Protein AF-A0A3D2SEB2-F1 (afdb_monomer_lite)

Structure (mmCIF, N/CA/C/O backbone):
data_AF-A0A3D2SEB2-F1
#
_entry.id   AF-A0A3D2SEB2-F1
#
loop_
_atom_site.group_PDB
_atom_site.id
_atom_site.type_symbol
_atom_site.label_atom_id
_atom_site.label_alt_id
_atom_site.label_comp_id
_atom_site.label_asym_id
_atom_site.label_entity_id
_atom_site.label_seq_id
_atom_site.pdbx_PDB_ins_code
_atom_site.Cartn_x
_atom_site.Cartn_y
_atom_site.Cartn_z
_atom_site.occupancy
_atom_site.B_iso_or_equiv
_atom_site.auth_seq_id
_atom_site.auth_comp_id
_atom_site.auth_asym_id
_atom_site.auth_atom_id
_atom_site.pdbx_PDB_model_num
ATOM 1 N N . ALA A 1 1 ? 4.555 2.766 -6.107 1.00 88.19 1 ALA A N 1
ATOM 2 C CA . ALA A 1 1 ? 4.012 1.826 -5.105 1.00 88.19 1 ALA A CA 1
ATOM 3 C C . ALA A 1 1 ? 3.965 2.432 -3.700 1.00 88.19 1 ALA A C 1
ATOM 5 O O . ALA A 1 1 ? 2.871 2.667 -3.201 1.00 88.19 1 ALA A O 1
ATOM 6 N N . GLY A 1 2 ? 5.117 2.771 -3.102 1.00 93.31 2 GLY A N 1
ATOM 7 C CA . GLY A 1 2 ? 5.233 3.134 -1.677 1.00 93.31 2 GLY A CA 1
ATOM 8 C C . GLY A 1 2 ? 4.229 4.164 -1.139 1.00 93.31 2 GLY A C 1
ATOM 9 O O . GLY A 1 2 ? 3.523 3.866 -0.184 1.00 93.31 2 GLY A O 1
ATOM 10 N N . LEU A 1 3 ? 4.097 5.340 -1.766 1.00 95.88 3 LEU A N 1
ATOM 11 C CA . LEU A 1 3 ? 3.145 6.368 -1.305 1.00 95.88 3 LEU A CA 1
ATOM 12 C C . LEU A 1 3 ? 1.679 5.907 -1.360 1.00 95.88 3 LEU A C 1
ATOM 14 O O . LEU A 1 3 ? 0.902 6.207 -0.458 1.00 95.88 3 LEU A O 1
ATOM 18 N N . GLY A 1 4 ? 1.299 5.167 -2.407 1.00 95.31 4 GLY A N 1
ATOM 19 C CA . GLY A 1 4 ? -0.066 4.662 -2.568 1.00 95.31 4 GLY A CA 1
ATOM 20 C C . GLY A 1 4 ? -0.413 3.621 -1.507 1.00 95.31 4 GLY A C 1
ATOM 21 O O . GLY A 1 4 ? -1.431 3.746 -0.831 1.00 95.31 4 GLY A O 1
ATOM 22 N N . ILE A 1 5 ? 0.475 2.645 -1.304 1.00 96.69 5 ILE A N 1
ATOM 23 C CA . ILE A 1 5 ? 0.296 1.588 -0.299 1.00 96.69 5 ILE A CA 1
ATOM 24 C C . ILE A 1 5 ? 0.321 2.178 1.111 1.00 96.69 5 ILE A C 1
ATOM 26 O O . ILE A 1 5 ? -0.537 1.842 1.921 1.00 96.69 5 ILE A O 1
ATOM 30 N N . GLY A 1 6 ? 1.240 3.107 1.390 1.00 96.75 6 GLY A N 1
ATOM 31 C CA . GLY A 1 6 ? 1.314 3.797 2.678 1.00 96.75 6 GLY A CA 1
ATOM 32 C C . GLY A 1 6 ? 0.029 4.556 3.010 1.00 96.75 6 GLY A C 1
ATOM 33 O O . GLY A 1 6 ? -0.459 4.467 4.135 1.00 96.75 6 GLY A O 1
ATOM 34 N N . LYS A 1 7 ? -0.576 5.233 2.025 1.00 97.38 7 LYS A N 1
ATOM 35 C CA . LYS A 1 7 ? -1.859 5.926 2.209 1.00 97.38 7 LYS A CA 1
ATOM 36 C C . LYS A 1 7 ? -3.007 4.955 2.499 1.00 97.38 7 LYS A C 1
ATOM 38 O O . LYS A 1 7 ? -3.760 5.185 3.439 1.00 97.38 7 LYS A O 1
ATOM 43 N N . ILE A 1 8 ? -3.127 3.869 1.731 1.00 97.12 8 ILE A N 1
ATOM 44 C CA . ILE A 1 8 ? -4.170 2.848 1.947 1.00 97.12 8 ILE A CA 1
ATOM 45 C C . ILE A 1 8 ? -3.988 2.188 3.319 1.00 97.12 8 ILE A C 1
ATOM 47 O O . ILE A 1 8 ? -4.954 2.078 4.070 1.00 97.12 8 ILE A O 1
ATOM 51 N N . GLY A 1 9 ? -2.758 1.809 3.672 1.00 97.50 9 GLY A N 1
ATOM 52 C CA . GLY A 1 9 ? -2.435 1.227 4.972 1.00 97.50 9 GLY A CA 1
ATOM 53 C C . GLY A 1 9 ? -2.779 2.162 6.129 1.00 97.50 9 GLY A C 1
ATOM 54 O O . GLY A 1 9 ? -3.448 1.742 7.068 1.00 97.50 9 GLY A O 1
ATOM 55 N N . GLY A 1 10 ? -2.402 3.441 6.038 1.00 98.00 10 GLY A N 1
ATOM 56 C CA . GLY A 1 10 ? -2.753 4.449 7.042 1.00 98.00 10 GLY A CA 1
ATOM 57 C C . GLY A 1 10 ? -4.266 4.586 7.231 1.00 98.00 10 GLY A C 1
ATOM 58 O O . GLY A 1 10 ? -4.760 4.447 8.349 1.00 98.00 10 GLY A O 1
ATOM 59 N N . SER A 1 11 ? -5.018 4.760 6.139 1.00 97.75 11 SER A N 1
ATOM 60 C CA . SER A 1 11 ? -6.484 4.857 6.201 1.00 97.75 11 SER A CA 1
ATOM 61 C C . SER A 1 11 ? -7.148 3.578 6.723 1.00 97.75 11 SER A C 1
ATOM 63 O O . SER A 1 11 ? -8.139 3.656 7.447 1.00 97.75 11 SER A O 1
ATOM 65 N N . ALA A 1 12 ? -6.605 2.402 6.401 1.00 98.19 12 ALA A N 1
ATOM 66 C CA . ALA A 1 12 ? -7.098 1.133 6.925 1.00 98.19 12 ALA A CA 1
ATOM 67 C C . ALA A 1 12 ? -6.877 1.020 8.440 1.00 98.19 12 ALA A C 1
ATOM 69 O O . ALA A 1 12 ? -7.789 0.610 9.154 1.00 98.19 12 ALA A O 1
ATOM 70 N N . MET A 1 13 ? -5.711 1.430 8.947 1.00 97.94 13 MET A N 1
ATOM 71 C CA . MET A 1 13 ? -5.431 1.426 10.387 1.00 97.94 13 MET A CA 1
ATOM 72 C C . MET A 1 13 ? -6.339 2.393 11.153 1.00 97.94 13 MET A C 1
ATOM 74 O O . MET A 1 13 ? -6.872 2.027 12.199 1.00 97.94 13 MET A O 1
ATOM 78 N N . GLU A 1 14 ? -6.576 3.596 10.621 1.00 98.44 14 GLU A N 1
ATOM 79 C CA . GLU A 1 14 ? -7.531 4.544 11.209 1.00 98.44 14 GLU A CA 1
ATOM 80 C C . GLU A 1 14 ? -8.958 3.978 11.244 1.00 98.44 14 GLU A C 1
ATOM 82 O O . GLU A 1 14 ? -9.648 4.092 12.259 1.00 98.44 14 GLU A O 1
ATOM 87 N N . ALA A 1 15 ? -9.404 3.343 10.155 1.00 97.94 15 ALA A N 1
ATOM 88 C CA . ALA A 1 15 ? -10.728 2.734 10.077 1.00 97.94 15 ALA A CA 1
ATOM 89 C C . ALA A 1 15 ? -10.883 1.561 11.060 1.00 97.94 15 ALA A C 1
ATOM 91 O O . ALA A 1 15 ? -11.895 1.483 11.755 1.00 97.94 15 ALA A O 1
ATOM 92 N N . ILE A 1 16 ? -9.863 0.702 11.177 1.00 98.44 16 ILE A N 1
ATOM 93 C CA . ILE A 1 16 ? -9.827 -0.401 12.151 1.00 98.44 16 ILE A CA 1
ATOM 94 C C . ILE A 1 16 ? -9.882 0.138 13.583 1.00 98.44 16 ILE A C 1
ATOM 96 O O . ILE A 1 16 ? -10.616 -0.396 14.409 1.00 98.44 16 ILE A O 1
ATOM 100 N N . GLY A 1 17 ? -9.145 1.214 13.878 1.00 98.06 17 GLY A N 1
ATOM 101 C CA . GLY A 1 17 ? -9.172 1.851 15.195 1.00 98.06 17 GLY A CA 1
ATOM 102 C C . GLY A 1 17 ? -10.547 2.412 15.573 1.00 98.06 17 GLY A C 1
ATOM 103 O O . GLY A 1 17 ? -10.896 2.420 16.750 1.00 98.06 17 GLY A O 1
ATOM 104 N N . ARG A 1 18 ? -11.344 2.853 14.589 1.00 98.00 18 ARG A N 1
ATOM 105 C CA . ARG A 1 18 ? -12.726 3.321 14.802 1.00 98.00 18 ARG A CA 1
ATOM 106 C C . ARG A 1 18 ? -13.736 2.180 14.912 1.00 98.00 18 ARG A C 1
ATOM 108 O O . ARG A 1 18 ? -14.682 2.307 15.679 1.00 98.00 18 ARG A O 1
ATOM 115 N N . GLN A 1 19 ? -13.543 1.106 14.146 1.00 96.81 19 GLN A N 1
ATOM 116 C CA . GLN A 1 19 ? -14.464 -0.027 14.066 1.00 96.81 19 GLN A CA 1
ATOM 117 C C . GLN A 1 19 ? -13.685 -1.359 14.100 1.00 96.81 19 GLN A C 1
ATOM 119 O O . G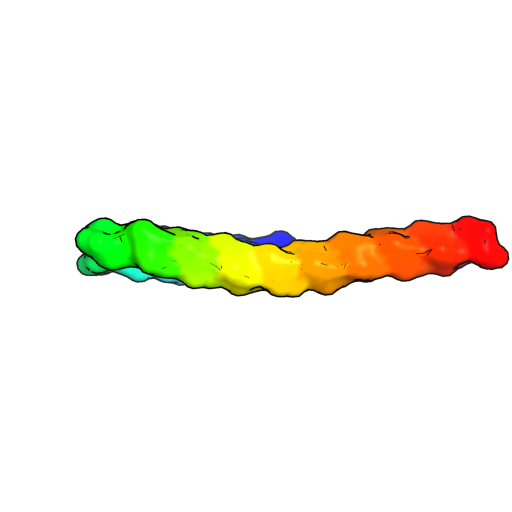LN A 1 19 ? -13.434 -1.959 13.049 1.00 96.81 19 GLN A O 1
ATOM 124 N N . PRO A 1 20 ? -13.307 -1.852 15.294 1.00 96.75 20 PRO A N 1
ATOM 125 C CA . PRO A 1 20 ? -12.482 -3.054 15.421 1.00 96.75 20 PRO A CA 1
ATOM 126 C C . PRO A 1 20 ? -13.194 -4.328 14.942 1.00 96.75 20 PRO A C 1
ATOM 128 O O . PRO A 1 20 ? -12.543 -5.211 14.386 1.00 96.75 20 PRO A O 1
ATOM 131 N N . ASP A 1 21 ? -14.522 -4.407 15.067 1.00 98.25 21 ASP A N 1
ATOM 132 C CA . ASP A 1 21 ? -15.305 -5.571 14.622 1.00 98.25 21 ASP A CA 1
ATOM 133 C C . ASP A 1 21 ? -15.244 -5.788 13.100 1.00 98.25 21 ASP A C 1
ATOM 135 O O . ASP A 1 21 ? -15.357 -6.913 12.622 1.00 98.25 21 ASP A O 1
ATOM 139 N N . ALA A 1 22 ? -15.007 -4.721 12.329 1.00 97.81 22 ALA A N 1
ATOM 140 C CA . ALA A 1 22 ? -14.882 -4.773 10.872 1.00 97.81 22 ALA A CA 1
ATOM 141 C C . ALA A 1 22 ? -13.430 -4.988 10.399 1.00 97.81 22 ALA A C 1
ATOM 143 O O . ALA A 1 22 ? -13.134 -4.872 9.206 1.00 97.81 22 ALA A O 1
ATOM 144 N N . ALA A 1 23 ? -12.488 -5.278 11.306 1.00 97.69 23 ALA A N 1
ATOM 145 C CA . ALA A 1 23 ? -11.066 -5.286 10.974 1.00 97.69 23 ALA A CA 1
ATOM 146 C C . ALA A 1 23 ? -10.674 -6.324 9.914 1.00 97.69 23 ALA A C 1
ATOM 148 O O . ALA A 1 23 ? -9.770 -6.065 9.114 1.00 97.69 23 ALA A O 1
ATOM 149 N N . GLY A 1 24 ? -11.347 -7.479 9.898 1.00 97.88 24 GLY A N 1
ATOM 150 C CA . GLY A 1 24 ? -11.143 -8.512 8.881 1.00 97.88 24 GLY A CA 1
ATOM 151 C C . GLY A 1 24 ? -11.450 -7.993 7.475 1.00 97.88 24 GLY A C 1
ATOM 152 O O . GLY A 1 24 ? -10.589 -8.058 6.595 1.00 97.88 24 GLY A O 1
ATOM 153 N N . ASP A 1 25 ? -12.627 -7.393 7.299 1.00 98.25 25 ASP A N 1
ATOM 154 C CA . ASP A 1 25 ? -13.091 -6.867 6.011 1.00 98.25 25 ASP A CA 1
ATOM 155 C C . ASP A 1 25 ? -12.243 -5.680 5.540 1.00 98.25 25 ASP A C 1
ATOM 157 O O . ASP A 1 25 ? -11.821 -5.629 4.381 1.00 98.25 25 ASP A O 1
ATOM 161 N N . ILE A 1 26 ? -11.916 -4.748 6.447 1.00 98.31 26 ILE A N 1
ATOM 162 C CA . ILE A 1 26 ? -11.062 -3.591 6.131 1.00 98.31 26 ILE A CA 1
ATOM 163 C C . ILE A 1 26 ? -9.680 -4.061 5.665 1.00 98.31 26 ILE A C 1
ATOM 165 O O . ILE A 1 26 ? -9.166 -3.575 4.654 1.00 98.31 26 ILE A O 1
ATOM 169 N N . ARG A 1 27 ? -9.076 -5.028 6.368 1.00 97.88 27 ARG A N 1
ATOM 170 C CA . ARG A 1 27 ? -7.764 -5.573 5.999 1.00 97.88 27 ARG A CA 1
ATOM 171 C C . ARG A 1 27 ? -7.813 -6.301 4.660 1.00 97.88 27 ARG A C 1
ATOM 173 O O . ARG A 1 27 ? -6.895 -6.126 3.861 1.00 97.88 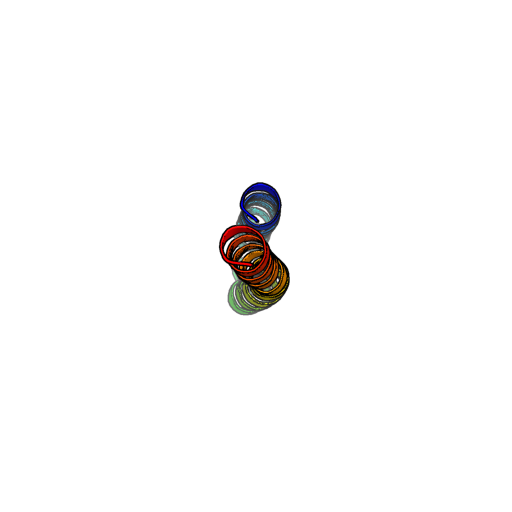27 ARG A O 1
ATOM 180 N N . MET A 1 28 ? -8.859 -7.085 4.399 1.00 98.31 28 MET A N 1
ATOM 181 C CA . MET A 1 28 ? -9.013 -7.780 3.120 1.00 98.31 28 MET A CA 1
ATOM 182 C C . MET A 1 28 ? -9.110 -6.785 1.959 1.00 98.31 28 MET A C 1
ATOM 184 O O . MET A 1 28 ? -8.345 -6.889 0.999 1.00 98.31 28 MET A O 1
ATOM 188 N N . ASN A 1 29 ? -9.951 -5.758 2.085 1.00 98.00 29 ASN A N 1
ATOM 189 C CA . ASN A 1 29 ? -10.082 -4.715 1.067 1.00 98.00 29 ASN A CA 1
ATOM 190 C C . ASN A 1 29 ? -8.777 -3.922 0.872 1.00 98.00 29 ASN A C 1
ATOM 192 O O . ASN A 1 29 ? -8.394 -3.633 -0.264 1.00 98.00 29 ASN A O 1
ATOM 196 N N . MET A 1 30 ? -8.059 -3.616 1.959 1.00 98.00 30 MET A N 1
ATOM 197 C CA . MET A 1 30 ? -6.740 -2.975 1.911 1.00 98.00 30 MET A CA 1
ATOM 198 C C . MET A 1 30 ? -5.731 -3.818 1.119 1.00 98.00 30 MET A C 1
ATOM 200 O O . MET A 1 30 ? -5.021 -3.274 0.274 1.00 98.00 30 MET A O 1
ATOM 204 N N . ILE A 1 31 ? -5.671 -5.131 1.366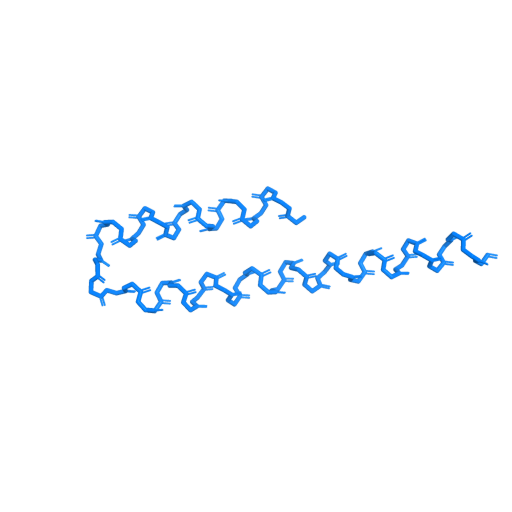 1.00 97.69 31 ILE A N 1
ATOM 205 C CA . ILE A 1 31 ? -4.757 -6.044 0.662 1.00 97.69 31 ILE A CA 1
ATOM 206 C C . ILE A 1 31 ? -5.101 -6.112 -0.827 1.00 97.69 31 ILE A C 1
ATOM 208 O O . ILE A 1 31 ? -4.193 -6.034 -1.650 1.00 97.69 31 ILE A O 1
ATOM 212 N N . ILE A 1 32 ? -6.386 -6.197 -1.188 1.00 97.88 32 ILE A N 1
ATOM 213 C CA . ILE A 1 32 ? -6.819 -6.202 -2.596 1.00 97.88 32 ILE A CA 1
ATOM 214 C C . ILE A 1 32 ? -6.369 -4.911 -3.295 1.00 97.88 32 ILE A C 1
ATOM 216 O O . ILE A 1 32 ? -5.766 -4.963 -4.367 1.00 97.88 32 ILE A O 1
ATOM 220 N N . ALA A 1 33 ? -6.592 -3.751 -2.673 1.00 97.19 33 ALA A N 1
ATOM 221 C CA . ALA A 1 33 ? -6.164 -2.471 -3.230 1.00 97.19 33 ALA A CA 1
ATOM 222 C C . ALA A 1 33 ? -4.630 -2.365 -3.348 1.00 97.19 33 ALA A C 1
ATOM 224 O O . ALA A 1 33 ? -4.117 -1.895 -4.366 1.00 97.19 33 ALA A O 1
ATOM 225 N N . ALA A 1 34 ? -3.888 -2.838 -2.342 1.00 97.38 34 ALA A N 1
ATOM 226 C CA . ALA A 1 34 ? -2.427 -2.880 -2.379 1.00 97.38 34 ALA A CA 1
ATOM 227 C C . ALA A 1 34 ? -1.907 -3.814 -3.486 1.00 97.38 34 ALA A C 1
ATOM 229 O O . ALA A 1 34 ? -0.975 -3.445 -4.199 1.00 97.38 34 ALA A O 1
ATOM 230 N N . ALA A 1 35 ? -2.540 -4.974 -3.687 1.00 97.44 35 ALA A N 1
ATOM 231 C CA . ALA A 1 35 ? -2.179 -5.933 -4.729 1.00 97.44 35 ALA A CA 1
ATOM 232 C C . ALA A 1 35 ? -2.356 -5.358 -6.143 1.00 97.44 35 ALA A C 1
ATOM 234 O O . ALA A 1 35 ? -1.516 -5.599 -7.008 1.00 97.44 35 ALA A O 1
ATOM 235 N N . LEU A 1 36 ? -3.393 -4.546 -6.379 1.00 96.75 36 LEU A N 1
ATOM 236 C CA . LEU A 1 36 ? -3.572 -3.846 -7.657 1.00 96.75 36 LEU A CA 1
ATOM 237 C C . LEU A 1 36 ? -2.436 -2.846 -7.930 1.00 96.75 36 LEU A C 1
ATOM 239 O O . LEU A 1 36 ? -1.938 -2.767 -9.053 1.00 96.75 36 LEU A O 1
ATOM 243 N N . ILE A 1 37 ? -1.992 -2.107 -6.907 1.00 96.44 37 ILE A N 1
ATOM 244 C CA . ILE A 1 37 ? -0.864 -1.169 -7.031 1.00 96.44 37 ILE A CA 1
ATOM 245 C C . ILE A 1 37 ? 0.450 -1.920 -7.268 1.00 96.44 37 ILE A C 1
ATOM 247 O O . ILE A 1 37 ? 1.236 -1.513 -8.127 1.00 96.44 37 ILE A O 1
ATOM 251 N N . GLU A 1 38 ? 0.693 -3.001 -6.525 1.00 97.19 38 GLU A N 1
ATOM 252 C CA . GLU A 1 38 ? 1.894 -3.821 -6.704 1.00 97.19 38 GLU A CA 1
ATOM 253 C C . GLU A 1 38 ? 1.928 -4.513 -8.067 1.00 97.19 38 GLU A C 1
ATOM 255 O O . GLU A 1 38 ? 2.981 -4.549 -8.698 1.00 97.19 38 GLU A O 1
ATOM 260 N N . GLY A 1 39 ? 0.789 -4.968 -8.596 1.00 96.81 39 GLY A N 1
ATOM 261 C CA . GLY A 1 39 ? 0.725 -5.542 -9.943 1.00 96.81 39 GLY A CA 1
ATOM 262 C C . GLY A 1 39 ? 1.268 -4.591 -11.018 1.00 96.81 39 GLY A C 1
ATOM 263 O O . GLY A 1 39 ? 2.062 -4.995 -11.868 1.00 96.81 39 GLY A O 1
ATOM 264 N N . VAL A 1 40 ? 0.916 -3.303 -10.940 1.00 96.81 40 VAL A N 1
ATOM 265 C CA . VAL A 1 40 ? 1.446 -2.276 -11.855 1.00 96.81 40 VAL A CA 1
ATOM 266 C C . VAL A 1 40 ? 2.925 -1.989 -11.585 1.00 96.81 40 VAL A C 1
ATOM 268 O O . VAL A 1 40 ? 3.694 -1.792 -12.524 1.00 96.81 40 VAL A O 1
ATOM 271 N N . ALA A 1 41 ? 3.348 -1.975 -10.319 1.00 97.38 41 ALA A N 1
ATOM 272 C CA . ALA A 1 41 ? 4.743 -1.737 -9.957 1.00 97.38 41 ALA A CA 1
ATOM 273 C C . ALA A 1 41 ? 5.672 -2.850 -10.469 1.00 97.38 41 ALA A C 1
ATOM 275 O O . ALA A 1 41 ? 6.712 -2.553 -11.058 1.00 97.38 41 ALA A O 1
ATOM 276 N N . LEU A 1 42 ? 5.273 -4.114 -10.317 1.00 97.38 42 LEU A N 1
ATOM 277 C CA . LEU A 1 42 ? 6.003 -5.261 -10.855 1.00 97.38 42 LEU A CA 1
ATOM 278 C C . LEU A 1 42 ? 6.069 -5.219 -12.384 1.00 97.38 42 LEU A C 1
ATOM 280 O O . LEU A 1 42 ? 7.137 -5.446 -12.951 1.00 97.38 42 LEU A O 1
ATOM 284 N N . LEU A 1 43 ? 4.970 -4.859 -1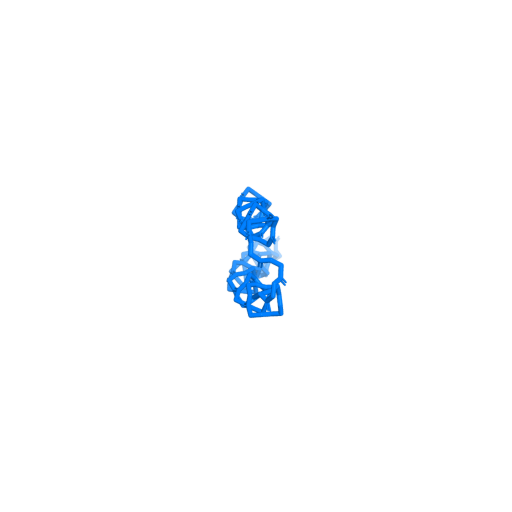3.057 1.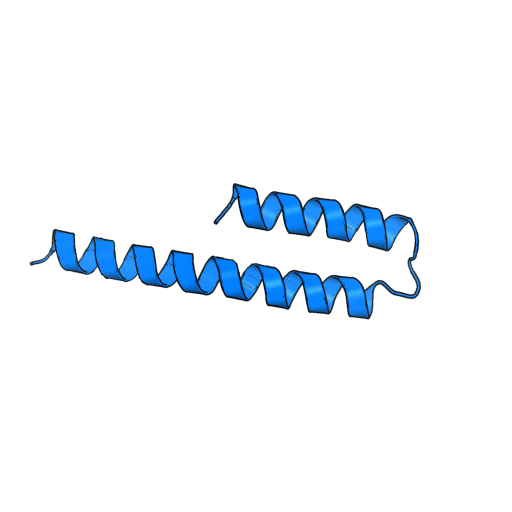00 97.75 43 LEU A N 1
ATOM 285 C CA . LEU A 1 43 ? 4.978 -4.668 -14.508 1.00 97.75 43 LEU A CA 1
ATOM 286 C C . LEU A 1 43 ? 5.970 -3.573 -14.928 1.00 97.75 43 LEU A C 1
ATOM 288 O O . LEU A 1 43 ? 6.731 -3.768 -15.872 1.00 97.75 43 LEU A O 1
ATOM 292 N N . ALA A 1 44 ? 6.006 -2.446 -14.214 1.00 97.62 44 ALA A N 1
ATOM 293 C CA . ALA A 1 44 ? 6.952 -1.369 -14.492 1.00 97.62 44 ALA A CA 1
ATOM 294 C C . ALA A 1 44 ? 8.413 -1.826 -14.337 1.00 97.62 44 ALA A C 1
ATOM 296 O O . ALA A 1 44 ? 9.253 -1.463 -15.159 1.00 97.62 44 ALA A O 1
ATOM 297 N N . ILE A 1 45 ? 8.714 -2.663 -13.337 1.00 97.50 45 ILE A N 1
ATOM 298 C CA . ILE A 1 45 ? 10.046 -3.266 -13.172 1.00 97.50 45 ILE A CA 1
ATOM 299 C C . ILE A 1 45 ? 10.395 -4.135 -14.385 1.00 97.50 45 ILE A C 1
ATOM 301 O O . ILE A 1 45 ? 11.482 -3.984 -14.940 1.00 97.50 45 ILE A O 1
ATOM 305 N N . VAL A 1 46 ? 9.477 -4.998 -14.834 1.00 97.94 46 VAL A N 1
ATOM 306 C CA . VAL A 1 46 ? 9.691 -5.847 -16.021 1.00 97.94 46 VAL A CA 1
ATOM 307 C C . VAL A 1 46 ? 9.964 -4.996 -17.262 1.00 97.94 46 VAL A C 1
ATOM 309 O O . VAL A 1 46 ? 10.922 -5.264 -17.982 1.00 97.94 46 VAL A O 1
ATOM 312 N N . VAL A 1 47 ? 9.176 -3.944 -17.494 1.00 98.12 47 VAL A N 1
ATOM 313 C CA . VAL A 1 47 ? 9.373 -3.029 -18.631 1.00 98.12 47 VAL A CA 1
ATOM 314 C C . VAL A 1 47 ? 10.727 -2.317 -18.547 1.00 98.12 47 VAL A C 1
ATOM 316 O O . VAL A 1 47 ? 11.436 -2.260 -19.547 1.00 98.12 47 VAL A O 1
ATOM 319 N N . CYS A 1 48 ? 11.129 -1.831 -17.369 1.00 98.12 48 CYS A N 1
ATOM 320 C CA . CYS A 1 48 ? 12.454 -1.235 -17.173 1.00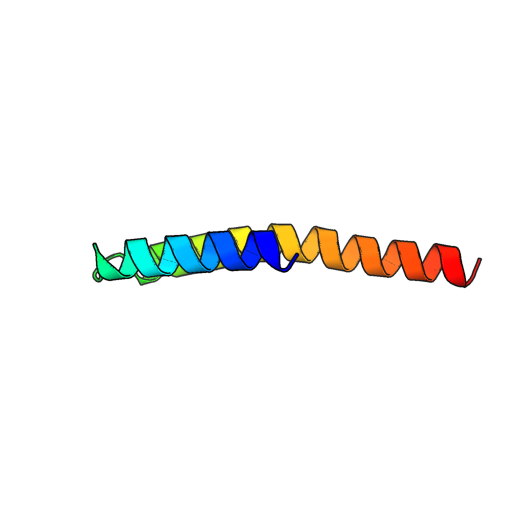 98.12 48 CYS A CA 1
ATOM 321 C C . CYS A 1 48 ? 13.589 -2.216 -17.494 1.00 98.12 48 CYS A C 1
ATOM 323 O O . CYS A 1 48 ? 14.553 -1.828 -18.148 1.00 98.12 48 CYS A O 1
ATOM 325 N N . LEU A 1 49 ? 13.479 -3.478 -17.067 1.00 98.00 49 LEU A N 1
ATOM 326 C CA . LEU A 1 49 ? 14.477 -4.500 -17.391 1.00 98.00 49 LEU A CA 1
ATOM 327 C C . LEU A 1 49 ? 14.519 -4.785 -18.897 1.00 98.00 49 LEU A C 1
ATOM 329 O O . LEU A 1 49 ? 15.607 -4.873 -19.457 1.00 98.00 49 LEU A O 1
ATOM 333 N N . LEU A 1 50 ? 13.364 -4.873 -19.565 1.00 97.62 50 LEU A N 1
ATOM 334 C CA . LEU A 1 50 ? 13.306 -5.063 -21.018 1.00 97.62 50 LEU A CA 1
ATOM 335 C C . LEU A 1 50 ? 13.986 -3.913 -21.768 1.00 97.62 50 LEU A C 1
ATOM 337 O O . LEU A 1 50 ? 14.767 -4.174 -22.671 1.00 97.62 50 LEU A O 1
ATOM 341 N N . VAL A 1 51 ? 13.740 -2.662 -21.368 1.00 97.62 51 VAL A N 1
ATOM 342 C CA . VAL A 1 51 ? 14.384 -1.479 -21.970 1.00 97.62 51 VAL A CA 1
ATOM 343 C C . VAL A 1 51 ? 15.887 -1.430 -21.683 1.00 97.62 51 VAL A C 1
ATOM 345 O O . VAL A 1 51 ? 16.640 -0.902 -22.488 1.00 97.62 51 VAL A O 1
ATOM 348 N N . PHE A 1 52 ? 16.341 -1.949 -20.542 1.00 96.69 52 PHE A N 1
ATOM 349 C CA . PHE A 1 52 ? 17.762 -1.944 -20.194 1.00 96.69 52 PHE A CA 1
ATOM 350 C C . PHE A 1 52 ? 18.583 -2.979 -20.981 1.00 96.69 52 PHE A C 1
ATOM 352 O O . PHE A 1 52 ? 19.764 -2.749 -21.234 1.00 96.69 52 PHE A O 1
ATOM 359 N N . PHE A 1 53 ? 17.985 -4.122 -21.330 1.00 92.44 53 PHE A N 1
ATOM 360 C CA . PHE A 1 53 ? 18.676 -5.228 -22.006 1.00 92.44 53 PHE A CA 1
ATOM 361 C C . PHE A 1 53 ? 18.466 -5.291 -23.526 1.00 92.44 53 PHE A C 1
ATOM 363 O O . PHE A 1 53 ? 19.221 -6.005 -24.188 1.00 92.44 53 PHE A O 1
ATOM 370 N N . LEU A 1 54 ? 17.449 -4.610 -24.060 1.00 87.12 54 LEU A N 1
ATOM 371 C CA . LEU A 1 54 ? 17.183 -4.495 -25.498 1.00 87.12 54 LEU A CA 1
ATOM 372 C C . LEU A 1 54 ? 17.960 -3.322 -26.106 1.00 87.12 54 LEU A C 1
ATOM 374 O O . LEU A 1 54 ? 18.575 -3.536 -27.174 1.00 87.12 54 LEU A O 1
#

InterPro domains:
  IPR002379 V-ATPase proteolipid subunit C-like domain [PF00137] (1-50)
  IPR005953 ATP synthase, F0 complex, subunit C, bacterial/chloroplast [TIGR01260] (1-53)
  IPR020537 ATP synthase, F0 complex, subunit C, DCCD-binding site [PS00605] (17-38)
  IPR035921 F/V-ATP synthase subunit C superfamily [SSF81333] (1-53)
  IPR038662 F1F0 ATP synthase subunit C superfamily [G3DSA:1.20.20.10] (1-54)

Radius of gyration: 15.11 Å; chains: 1; bounding box: 34×15×41 Å

Organism: NCBI:txid477666

Foldseek 3Di:
DVVQLVVLVVVLVVVCVVPVVCNVVSVVVSVVSVVVVVVVVVVVVVVVVVVVVD

Sequence (54 aa):
AGLGIGKIGGSAMEAIGRQPDAAGDIRMNMIIAAALIEGVALLAIVVCLLVFFL

Secondary structure (DSSP, 8-state):
-HHHHHHHHHHHHHHHHH-GGGHHHHHHHHHHHHHHHHHHHHHHHHHHHHHHH-

pLDDT: mean 96.99, std 2.13, range [87.12, 98.44]